Protein AF-A0AAE3CK31-F1 (afdb_monomer_lite)

Organism: NCBI:txid2724909

Structure (mmCIF, N/CA/C/O backbone):
data_AF-A0AAE3CK31-F1
#
_entry.id   AF-A0AAE3CK31-F1
#
loop_
_atom_site.group_PDB
_atom_site.id
_atom_site.type_symbol
_atom_site.label_atom_id
_atom_site.label_alt_id
_atom_site.label_comp_id
_atom_site.label_asym_id
_atom_site.label_entity_id
_atom_site.label_seq_id
_atom_site.pdbx_PDB_ins_code
_atom_site.Cartn_x
_atom_site.Cartn_y
_atom_site.Cartn_z
_atom_site.occupancy
_atom_site.B_iso_or_equiv
_atom_site.auth_seq_id
_atom_site.auth_comp_id
_atom_site.auth_asym_id
_atom_site.auth_atom_id
_atom_si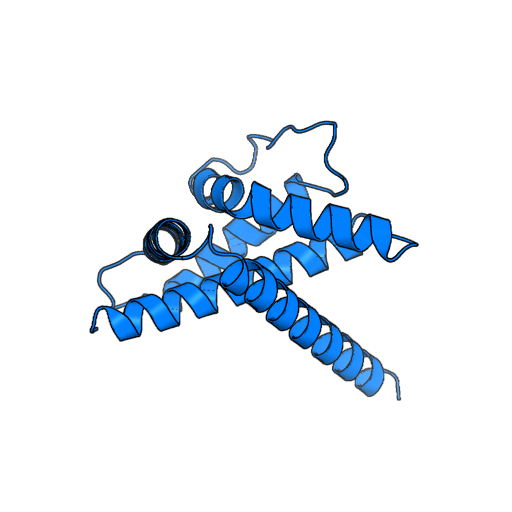te.pdbx_PDB_model_num
ATOM 1 N N . MET A 1 1 ? 13.270 -3.770 -20.755 1.00 76.94 1 MET A N 1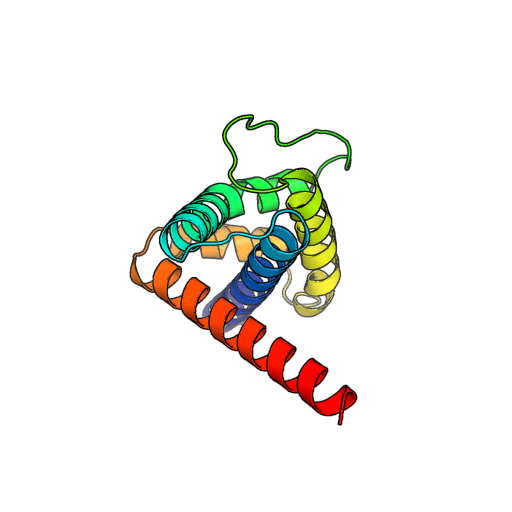
ATOM 2 C CA . MET A 1 1 ? 11.850 -3.736 -20.353 1.00 76.94 1 MET A CA 1
ATOM 3 C C . MET A 1 1 ? 11.207 -2.546 -21.046 1.00 76.94 1 MET A C 1
ATOM 5 O O . MET A 1 1 ? 11.872 -1.517 -21.119 1.00 76.94 1 MET A O 1
ATOM 9 N N . LEU A 1 2 ? 10.018 -2.685 -21.642 1.00 88.25 2 LEU A N 1
ATOM 10 C CA . LEU A 1 2 ? 9.316 -1.535 -22.230 1.00 88.25 2 LEU A CA 1
ATOM 11 C C . LEU A 1 2 ? 8.712 -0.668 -21.112 1.00 88.25 2 LEU A C 1
ATOM 13 O O . LEU A 1 2 ? 8.517 -1.157 -20.001 1.00 88.25 2 LEU A O 1
ATOM 17 N N . LYS A 1 3 ? 8.396 0.608 -21.392 1.00 87.12 3 LYS A N 1
ATOM 18 C CA . LYS A 1 3 ? 7.751 1.492 -20.398 1.00 87.12 3 LYS A CA 1
ATOM 19 C C . LYS A 1 3 ? 6.455 0.872 -19.861 1.00 87.12 3 LYS A C 1
ATOM 21 O O . LYS A 1 3 ? 6.235 0.862 -18.661 1.00 87.12 3 LYS A O 1
ATOM 26 N N . GLU A 1 4 ? 5.633 0.318 -20.747 1.00 91.31 4 GLU A N 1
ATOM 27 C CA . GLU A 1 4 ? 4.360 -0.310 -20.381 1.00 91.31 4 GLU A CA 1
ATOM 28 C C . GLU A 1 4 ? 4.544 -1.509 -19.439 1.00 91.31 4 GLU A C 1
ATOM 30 O O . GLU A 1 4 ? 3.842 -1.614 -18.436 1.00 91.31 4 GLU A O 1
ATO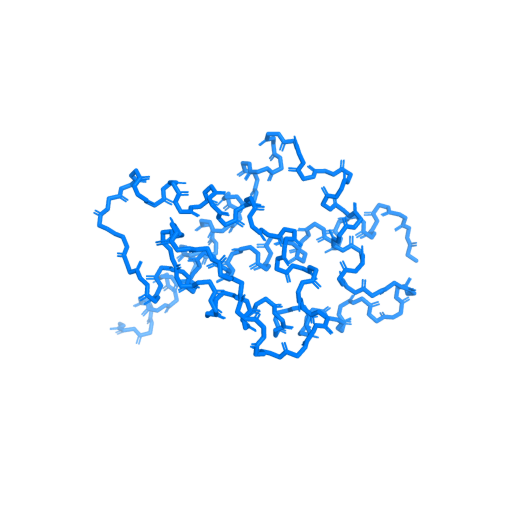M 35 N N . ASP A 1 5 ? 5.536 -2.368 -19.700 1.00 91.38 5 ASP A N 1
ATOM 36 C CA . ASP A 1 5 ? 5.878 -3.475 -18.799 1.00 91.38 5 ASP A CA 1
ATOM 37 C C . ASP A 1 5 ? 6.258 -2.948 -17.409 1.00 91.38 5 ASP A C 1
ATOM 39 O O . ASP A 1 5 ? 5.885 -3.532 -16.387 1.00 91.38 5 ASP A O 1
ATOM 43 N N . MET A 1 6 ? 6.988 -1.826 -17.381 1.00 93.06 6 MET A N 1
ATOM 44 C CA . MET A 1 6 ? 7.434 -1.214 -16.141 1.00 93.06 6 MET A CA 1
ATOM 45 C C . MET A 1 6 ? 6.258 -0.618 -15.356 1.00 93.06 6 MET A C 1
ATOM 47 O O . MET A 1 6 ? 6.119 -0.858 -14.158 1.00 93.06 6 MET A O 1
ATOM 51 N N . ASP A 1 7 ? 5.346 0.075 -16.037 1.00 93.31 7 ASP A N 1
ATOM 52 C CA . ASP A 1 7 ? 4.136 0.626 -15.425 1.00 93.31 7 ASP A CA 1
ATOM 53 C C . ASP A 1 7 ? 3.235 -0.484 -14.861 1.00 93.31 7 ASP A C 1
ATOM 55 O O . ASP A 1 7 ? 2.703 -0.361 -13.755 1.00 93.31 7 ASP A O 1
ATOM 59 N N . ILE A 1 8 ? 3.099 -1.607 -15.575 1.00 92.88 8 ILE A N 1
ATOM 60 C CA . ILE A 1 8 ? 2.330 -2.769 -15.106 1.00 92.88 8 ILE A CA 1
ATOM 61 C C . ILE A 1 8 ? 2.966 -3.370 -13.850 1.00 92.88 8 ILE A C 1
ATOM 63 O O . ILE A 1 8 ? 2.264 -3.661 -12.875 1.00 92.88 8 ILE A O 1
ATOM 67 N N . LEU A 1 9 ? 4.282 -3.582 -13.858 1.00 94.06 9 LEU A N 1
ATOM 68 C CA . LEU A 1 9 ? 4.993 -4.158 -12.720 1.00 94.06 9 LEU A CA 1
ATOM 69 C C . LEU A 1 9 ? 4.966 -3.212 -11.506 1.00 94.06 9 LEU A C 1
ATOM 71 O O . LEU A 1 9 ? 4.658 -3.664 -10.402 1.00 94.06 9 LEU A O 1
ATOM 75 N N . ALA A 1 10 ? 5.186 -1.910 -11.703 1.00 94.25 10 ALA A N 1
ATOM 76 C CA . ALA A 1 10 ? 5.093 -0.899 -10.651 1.00 94.25 10 ALA A CA 1
ATOM 77 C C . ALA A 1 10 ? 3.676 -0.801 -10.064 1.00 94.25 10 ALA A C 1
ATOM 79 O O . ALA A 1 10 ? 3.522 -0.807 -8.843 1.00 94.25 10 ALA A O 1
ATOM 80 N N . GLY A 1 11 ? 2.635 -0.801 -10.902 1.00 93.50 11 GLY A N 1
ATOM 81 C CA . GLY A 1 11 ? 1.246 -0.792 -10.442 1.00 93.50 11 GLY A CA 1
ATOM 82 C C . GLY A 1 11 ? 0.879 -2.035 -9.628 1.00 93.50 11 GLY A C 1
ATOM 83 O O . GLY A 1 11 ? 0.245 -1.934 -8.578 1.00 93.50 11 GLY A O 1
ATOM 84 N N . ARG A 1 12 ? 1.331 -3.224 -10.047 1.00 93.50 12 ARG A N 1
ATOM 85 C CA . ARG A 1 12 ? 1.125 -4.472 -9.285 1.00 93.50 12 ARG A CA 1
ATOM 86 C C . ARG A 1 12 ? 1.867 -4.469 -7.952 1.00 93.50 12 ARG A C 1
ATOM 88 O O . ARG A 1 12 ? 1.300 -4.879 -6.940 1.00 93.50 12 ARG A O 1
ATOM 95 N N . ALA A 1 13 ? 3.112 -3.999 -7.947 1.00 93.81 13 ALA A N 1
ATOM 96 C CA . ALA A 1 13 ? 3.895 -3.825 -6.730 1.00 93.81 13 ALA A CA 1
ATOM 97 C C . ALA A 1 13 ? 3.194 -2.858 -5.761 1.00 93.81 13 ALA A C 1
ATOM 99 O O . ALA A 1 13 ? 3.067 -3.165 -4.575 1.00 93.81 13 ALA A O 1
ATOM 100 N N . MET A 1 14 ? 2.631 -1.765 -6.284 1.00 94.31 14 MET A N 1
ATOM 101 C CA . MET A 1 14 ? 1.860 -0.799 -5.506 1.00 94.31 14 MET A CA 1
ATOM 102 C C . MET A 1 14 ? 0.617 -1.418 -4.866 1.00 94.31 14 MET A C 1
ATOM 104 O O . MET A 1 14 ? 0.407 -1.286 -3.663 1.00 94.31 14 MET A O 1
ATOM 108 N N . ALA A 1 15 ? -0.191 -2.138 -5.647 1.00 93.50 15 ALA A N 1
ATOM 109 C CA . ALA A 1 15 ? -1.383 -2.809 -5.136 1.00 93.50 15 ALA A CA 1
ATOM 110 C C . ALA A 1 15 ? -1.048 -3.827 -4.044 1.00 93.50 15 ALA A C 1
ATOM 112 O O . ALA A 1 15 ? -1.749 -3.917 -3.032 1.00 93.50 15 ALA A O 1
ATOM 113 N N . ARG A 1 16 ? 0.051 -4.571 -4.221 1.00 92.62 16 ARG A N 1
ATOM 114 C CA . ARG A 1 16 ? 0.531 -5.524 -3.221 1.00 92.62 16 ARG A CA 1
ATOM 115 C C . ARG A 1 16 ? 0.905 -4.820 -1.922 1.00 92.62 16 ARG A C 1
ATOM 117 O O . ARG A 1 16 ? 0.466 -5.252 -0.860 1.00 92.62 16 ARG A O 1
ATOM 124 N N . LEU A 1 17 ? 1.687 -3.750 -2.020 1.00 93.25 17 LEU A N 1
ATOM 125 C CA . LEU A 1 17 ? 2.131 -2.967 -0.875 1.00 93.25 17 LEU A CA 1
ATOM 126 C C . LEU A 1 17 ? 0.942 -2.358 -0.125 1.00 93.25 17 LEU A C 1
ATOM 128 O O . LEU A 1 17 ? 0.818 -2.541 1.082 1.00 93.25 17 LEU A O 1
ATOM 132 N N . PHE A 1 18 ? 0.019 -1.727 -0.853 1.00 94.81 18 PHE A N 1
ATOM 133 C CA . PHE A 1 18 ? -1.188 -1.134 -0.286 1.00 94.81 18 PHE A CA 1
ATOM 134 C C . PHE A 1 18 ? -2.062 -2.164 0.444 1.00 94.81 18 PHE A C 1
ATOM 136 O O . PHE A 1 18 ? -2.539 -1.907 1.546 1.00 94.81 18 PHE A O 1
ATOM 143 N N . SER A 1 19 ? -2.215 -3.367 -0.116 1.00 93.88 19 SER A N 1
ATOM 144 C CA . SER A 1 19 ? -2.971 -4.451 0.529 1.00 93.88 19 SER A CA 1
ATOM 145 C C . SER A 1 19 ? -2.379 -4.838 1.890 1.00 93.88 19 SER A C 1
ATOM 147 O O . SER A 1 19 ? -3.118 -5.026 2.854 1.00 93.88 19 SER A O 1
ATOM 149 N N . VAL A 1 20 ? -1.046 -4.905 1.984 1.00 92.06 20 VAL A N 1
ATOM 150 C CA . VAL A 1 20 ? -0.335 -5.194 3.241 1.00 92.06 20 VAL A CA 1
ATOM 151 C C . VAL A 1 20 ? -0.516 -4.059 4.247 1.00 92.06 20 VAL A C 1
ATOM 153 O O . VAL A 1 20 ? -0.744 -4.326 5.424 1.00 92.06 20 VAL A O 1
ATOM 156 N N . MET A 1 21 ? -0.473 -2.802 3.796 1.00 93.75 21 MET A N 1
ATOM 157 C CA . MET A 1 21 ? -0.735 -1.648 4.661 1.00 93.75 21 MET A CA 1
ATOM 158 C C . MET A 1 21 ? -2.131 -1.731 5.290 1.00 93.75 21 MET A C 1
ATOM 160 O O . MET A 1 21 ? -2.265 -1.566 6.500 1.00 93.75 21 MET A O 1
ATOM 164 N N . VAL A 1 22 ? -3.160 -2.036 4.488 1.00 93.56 22 VAL A N 1
ATOM 165 C CA . VAL A 1 22 ? -4.538 -2.194 4.980 1.00 93.56 22 VAL A CA 1
ATOM 166 C C . VAL A 1 22 ? -4.628 -3.335 5.989 1.00 93.56 22 VAL A C 1
ATOM 168 O O . VAL A 1 22 ? -5.202 -3.136 7.058 1.00 93.56 22 VAL A O 1
ATOM 171 N N . GLN A 1 23 ? -4.052 -4.501 5.685 1.00 92.31 23 GLN A N 1
ATOM 172 C CA . GLN A 1 23 ? -4.072 -5.653 6.588 1.00 92.31 23 GLN A CA 1
ATOM 173 C C . GLN A 1 23 ? -3.439 -5.322 7.943 1.00 92.31 23 GLN A C 1
ATOM 175 O O . GLN A 1 23 ? -4.084 -5.472 8.977 1.00 92.31 23 GLN A O 1
ATOM 180 N N . VAL A 1 24 ? -2.211 -4.803 7.940 1.00 92.50 24 VAL A N 1
ATOM 181 C CA . VAL A 1 24 ? -1.484 -4.477 9.174 1.00 92.50 24 VAL A CA 1
ATOM 182 C C . VAL A 1 24 ? -2.220 -3.417 9.977 1.00 92.50 24 VAL A C 1
ATOM 184 O O . VAL A 1 24 ? -2.339 -3.540 11.191 1.00 92.50 24 VAL A O 1
ATOM 187 N N . ALA A 1 25 ? -2.782 -2.407 9.314 1.00 92.69 25 ALA A N 1
ATOM 188 C CA . ALA A 1 25 ? -3.577 -1.393 9.987 1.00 92.69 25 ALA A CA 1
ATOM 189 C C . ALA A 1 25 ? -4.845 -1.975 10.646 1.00 92.69 25 ALA A C 1
ATOM 191 O O . ALA A 1 25 ? -5.271 -1.479 11.688 1.00 92.69 25 ALA A O 1
ATOM 192 N N . GLN A 1 26 ? -5.459 -3.014 10.064 1.00 90.62 26 GLN A N 1
ATOM 193 C CA . GLN A 1 26 ? -6.581 -3.728 10.687 1.00 90.62 26 GLN A CA 1
ATOM 194 C C . GLN A 1 26 ? -6.154 -4.610 11.857 1.00 90.62 26 GLN A C 1
ATOM 196 O O . GLN A 1 26 ? -6.862 -4.662 12.858 1.00 90.62 26 GLN A O 1
ATOM 201 N N . GLU A 1 27 ? -5.015 -5.287 11.748 1.00 90.62 27 GLU A N 1
ATOM 202 C CA . GLU A 1 27 ? -4.513 -6.180 12.794 1.00 90.62 27 GLU A CA 1
ATOM 203 C C . GLU A 1 27 ? -4.043 -5.416 14.036 1.00 90.62 27 GLU A C 1
ATOM 205 O O . GLU A 1 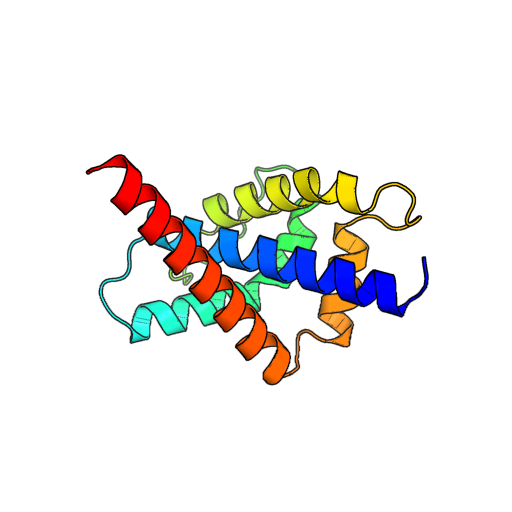27 ? -4.266 -5.872 15.158 1.00 90.62 27 GLU A O 1
ATOM 210 N N . THR A 1 28 ? -3.426 -4.245 13.858 1.00 89.62 28 THR A N 1
ATOM 211 C CA . THR A 1 28 ? -2.908 -3.442 14.975 1.00 89.62 28 THR A CA 1
ATOM 212 C C . THR A 1 28 ? -3.993 -2.637 15.676 1.00 89.62 28 THR A C 1
ATOM 214 O O . THR A 1 28 ? -3.988 -2.532 16.901 1.00 89.62 28 THR A O 1
ATOM 217 N N . VAL A 1 29 ? -4.946 -2.084 14.921 1.00 89.94 29 VAL A N 1
ATOM 218 C CA . VAL A 1 29 ? -6.034 -1.266 15.468 1.00 89.94 29 VAL A CA 1
ATOM 219 C C . VAL A 1 29 ? -7.357 -1.681 14.822 1.00 89.94 29 VAL A C 1
ATOM 221 O O . VAL A 1 29 ? -7.806 -1.008 13.908 1.00 89.94 29 VAL A O 1
ATOM 224 N N . PRO A 1 30 ? -8.040 -2.755 15.234 1.00 88.19 30 PRO A N 1
ATOM 225 C CA . PRO A 1 30 ? -9.268 -3.192 14.562 1.00 88.19 30 PRO A CA 1
ATOM 226 C C . PRO A 1 30 ? -10.363 -2.112 14.533 1.00 88.19 30 PRO A C 1
ATOM 228 O O . PRO A 1 30 ? -10.589 -1.426 15.531 1.00 88.19 30 PRO A O 1
ATOM 231 N N . VAL A 1 31 ? -11.074 -1.966 13.409 1.00 87.56 31 VAL A N 1
ATOM 232 C CA . VAL A 1 31 ? -12.266 -1.093 13.326 1.00 87.56 31 VAL A CA 1
ATOM 233 C C . VAL A 1 31 ? -13.550 -1.898 13.455 1.00 87.56 31 VAL A C 1
ATOM 235 O O . VAL A 1 31 ? -13.675 -2.991 12.909 1.00 87.56 31 VAL A O 1
ATOM 238 N N . GLY A 1 32 ? -14.533 -1.331 14.155 1.00 84.19 32 GLY A N 1
ATOM 239 C CA . GLY A 1 32 ? -15.842 -1.960 14.357 1.00 84.19 32 GLY A CA 1
ATOM 240 C C . GLY A 1 32 ? -16.917 -1.555 13.345 1.00 84.19 32 GLY A C 1
ATOM 241 O O . GLY A 1 32 ? -17.999 -2.135 13.358 1.00 84.19 32 GLY A O 1
ATOM 242 N N . THR A 1 33 ? -16.662 -0.555 12.491 1.00 88.06 33 THR A N 1
ATOM 243 C CA . THR A 1 33 ? -17.659 -0.031 11.543 1.00 88.06 33 THR A CA 1
ATOM 244 C C . THR A 1 33 ? -17.090 0.117 10.136 1.00 88.06 33 THR A C 1
ATOM 246 O O . THR A 1 33 ? -15.892 0.333 9.944 1.00 88.06 33 THR A O 1
ATOM 249 N N . THR A 1 34 ? -17.973 0.036 9.139 1.00 86.19 34 THR A N 1
ATOM 250 C CA . THR A 1 34 ? -17.618 0.236 7.729 1.00 86.19 34 THR A CA 1
ATOM 251 C C . THR A 1 34 ? -17.151 1.662 7.439 1.00 86.19 34 THR A C 1
ATOM 253 O O . THR A 1 34 ? -16.274 1.845 6.597 1.00 86.19 34 THR A O 1
ATOM 256 N N . ASP A 1 35 ? -17.694 2.667 8.127 1.00 87.75 35 ASP A N 1
ATOM 257 C CA . ASP A 1 35 ? -17.319 4.063 7.887 1.00 87.75 35 ASP A CA 1
ATOM 258 C C . ASP A 1 35 ? -15.912 4.359 8.417 1.00 87.75 35 ASP A C 1
ATOM 260 O O . ASP A 1 35 ? -15.086 4.868 7.665 1.00 87.75 35 ASP A O 1
ATOM 264 N N . THR A 1 36 ? -15.576 3.898 9.627 1.00 87.75 36 THR A N 1
ATOM 265 C CA . THR A 1 36 ? -14.204 4.003 10.160 1.00 87.75 36 THR A CA 1
ATOM 266 C C . THR A 1 36 ? -13.205 3.206 9.314 1.00 87.75 36 THR A C 1
ATOM 268 O O . THR A 1 36 ? -12.070 3.634 9.114 1.00 87.75 36 THR A O 1
ATOM 271 N N . PHE A 1 37 ? -13.615 2.052 8.771 1.00 88.44 37 PHE A N 1
ATOM 272 C CA . PHE A 1 37 ? -12.787 1.311 7.816 1.00 88.44 37 PHE A CA 1
ATOM 273 C C . PHE A 1 37 ? -12.504 2.135 6.554 1.00 88.44 37 PHE A C 1
ATOM 275 O O . PHE A 1 37 ? -11.361 2.195 6.105 1.00 88.44 37 PHE A O 1
ATOM 282 N N . ARG A 1 38 ? -13.528 2.788 5.992 1.00 87.31 38 ARG A N 1
ATOM 283 C CA . ARG A 1 38 ? -13.395 3.620 4.789 1.00 87.31 38 ARG A CA 1
ATOM 284 C C . ARG A 1 38 ? -12.485 4.822 5.034 1.00 87.31 38 ARG A C 1
ATOM 286 O O . ARG A 1 38 ? -11.625 5.083 4.198 1.00 87.31 38 ARG A O 1
ATOM 293 N N . GLU A 1 39 ? -12.654 5.510 6.161 1.00 88.94 39 GLU A N 1
ATOM 294 C CA . GLU A 1 39 ? -11.786 6.620 6.579 1.00 88.94 39 GLU A CA 1
ATOM 295 C C . GLU A 1 39 ? -10.328 6.168 6.666 1.00 88.94 39 GLU A C 1
ATOM 297 O O . GLU A 1 39 ? -9.458 6.765 6.042 1.00 88.94 39 GLU A O 1
ATOM 302 N N . ARG A 1 40 ? -10.064 5.031 7.316 1.00 90.62 40 ARG A N 1
ATOM 303 C CA . ARG A 1 40 ? -8.705 4.495 7.398 1.00 90.62 40 ARG A CA 1
ATOM 304 C C . ARG A 1 40 ? -8.110 4.137 6.045 1.00 90.62 40 ARG A C 1
ATOM 306 O O . ARG A 1 40 ? -6.940 4.402 5.795 1.00 90.62 40 ARG A O 1
ATOM 313 N N . VAL A 1 41 ? -8.882 3.484 5.181 1.00 90.00 41 VAL A N 1
ATOM 314 C CA . VAL A 1 41 ? -8.422 3.144 3.829 1.00 90.00 41 VAL A CA 1
ATOM 315 C C . VAL A 1 41 ? -8.064 4.417 3.065 1.00 90.00 41 VAL A C 1
ATOM 317 O O . VAL A 1 41 ? -7.036 4.445 2.395 1.00 90.00 41 VAL A O 1
ATOM 320 N N . HIS A 1 42 ? -8.860 5.476 3.207 1.00 88.50 42 HIS A N 1
ATOM 321 C CA . HIS A 1 42 ? -8.552 6.780 2.635 1.00 88.50 42 HIS A CA 1
ATOM 322 C C . HIS A 1 42 ? -7.251 7.368 3.209 1.00 88.50 42 HIS A C 1
ATOM 324 O O . HIS A 1 42 ? -6.380 7.759 2.433 1.00 88.50 42 HIS A O 1
ATOM 330 N N . ASP A 1 43 ? -7.066 7.358 4.533 1.00 89.44 43 ASP A N 1
ATOM 331 C CA . ASP A 1 43 ? -5.824 7.824 5.168 1.00 89.44 43 ASP A CA 1
ATOM 332 C C . ASP A 1 43 ? -4.598 7.070 4.630 1.00 89.44 43 ASP A C 1
ATOM 334 O O . ASP A 1 43 ? -3.593 7.676 4.265 1.00 89.44 43 ASP A O 1
ATOM 338 N N . LEU A 1 44 ? -4.692 5.742 4.509 1.00 91.69 44 LEU A N 1
ATOM 339 C CA . LEU A 1 44 ? -3.614 4.902 3.986 1.00 91.69 44 LEU A CA 1
ATOM 340 C C . LEU A 1 44 ? -3.264 5.227 2.530 1.00 91.69 44 LEU A C 1
ATOM 342 O O . LEU A 1 44 ? -2.089 5.186 2.174 1.00 91.69 44 LEU A O 1
ATOM 346 N N . VAL A 1 45 ? -4.253 5.543 1.687 1.00 89.44 45 VAL A N 1
ATOM 347 C CA . VAL A 1 45 ? -4.029 5.973 0.293 1.00 89.44 45 VAL A CA 1
ATOM 348 C C . VAL A 1 45 ? -3.289 7.311 0.262 1.00 89.44 45 VAL A C 1
ATOM 350 O O . VAL A 1 45 ? -2.333 7.461 -0.496 1.00 89.44 45 VAL A O 1
ATOM 353 N N . VAL A 1 46 ? -3.700 8.265 1.102 1.00 87.38 46 VAL A N 1
ATOM 354 C CA . VAL A 1 46 ? -3.064 9.589 1.212 1.00 87.38 46 VAL A CA 1
ATOM 355 C C . VAL A 1 46 ? -1.627 9.475 1.726 1.00 87.38 46 VAL A C 1
ATOM 357 O O . VAL A 1 46 ? -0.731 10.160 1.233 1.00 87.38 46 VAL A O 1
ATOM 360 N N . ASP A 1 47 ? -1.390 8.585 2.686 1.00 88.69 47 ASP A N 1
ATOM 361 C CA . ASP A 1 47 ? -0.089 8.406 3.327 1.00 88.69 47 ASP A CA 1
ATOM 362 C C . ASP A 1 47 ? 0.869 7.496 2.543 1.00 88.69 47 ASP A C 1
ATOM 364 O O . ASP A 1 47 ? 2.076 7.505 2.789 1.00 88.69 47 ASP A O 1
ATOM 368 N N . LEU A 1 48 ? 0.371 6.725 1.576 1.00 88.56 48 LEU A N 1
ATOM 369 C CA . LEU A 1 48 ? 1.166 5.813 0.755 1.00 88.56 48 LEU A CA 1
ATOM 370 C C . LEU A 1 48 ? 2.432 6.451 0.134 1.00 88.56 48 LEU A C 1
ATOM 372 O O . LEU A 1 48 ? 3.512 5.878 0.312 1.00 88.56 48 LEU A O 1
ATOM 376 N N . PRO A 1 49 ? 2.384 7.623 -0.537 1.00 85.81 49 PRO A N 1
ATOM 377 C CA . PRO A 1 49 ? 3.600 8.267 -1.042 1.00 85.81 49 PRO A CA 1
ATOM 378 C C . PRO A 1 49 ? 4.585 8.642 0.075 1.00 85.81 49 PRO A C 1
ATOM 380 O O . PRO A 1 49 ? 5.793 8.501 -0.108 1.00 85.81 49 PRO A O 1
ATOM 383 N N . ILE A 1 50 ? 4.087 9.044 1.250 1.00 86.25 50 ILE A N 1
ATOM 384 C CA . ILE A 1 50 ? 4.920 9.398 2.408 1.00 86.25 50 ILE A CA 1
ATOM 385 C C . ILE A 1 50 ? 5.697 8.168 2.891 1.00 86.25 50 ILE A C 1
ATOM 387 O O . ILE A 1 50 ? 6.895 8.260 3.161 1.00 86.25 50 ILE A O 1
ATOM 391 N N . PHE A 1 51 ? 5.047 7.003 2.962 1.00 87.81 51 PHE A N 1
ATOM 392 C CA . PHE A 1 51 ? 5.712 5.762 3.367 1.00 87.81 51 PHE A CA 1
ATOM 393 C C . PHE A 1 51 ? 6.734 5.264 2.338 1.00 87.81 51 PHE A C 1
ATOM 395 O O . PHE A 1 51 ? 7.785 4.739 2.708 1.00 87.81 51 PHE A O 1
ATOM 402 N N . LEU A 1 52 ? 6.466 5.449 1.043 1.00 85.38 52 LEU A N 1
ATOM 403 C CA . LEU A 1 52 ? 7.445 5.141 -0.004 1.00 85.38 52 LEU A CA 1
ATOM 404 C C . LEU A 1 52 ? 8.693 6.022 0.105 1.00 85.38 52 LEU A C 1
ATOM 406 O O . LEU A 1 52 ? 9.808 5.549 -0.130 1.00 85.38 52 LEU A O 1
ATOM 410 N N . ASP A 1 53 ? 8.519 7.287 0.482 1.00 82.94 53 ASP A N 1
ATOM 411 C CA . ASP A 1 53 ? 9.621 8.222 0.683 1.00 82.94 53 ASP A CA 1
ATOM 412 C C . ASP A 1 53 ? 10.425 7.890 1.949 1.00 82.94 53 ASP A C 1
ATOM 414 O O . ASP A 1 53 ? 11.660 7.891 1.909 1.00 82.94 53 ASP A O 1
ATOM 418 N N . SER A 1 54 ? 9.747 7.531 3.043 1.00 75.88 54 SER A N 1
ATOM 419 C CA . SER A 1 54 ? 10.385 7.195 4.323 1.00 75.88 54 SER A CA 1
ATOM 420 C C . SER A 1 54 ? 11.089 5.835 4.328 1.00 75.88 54 SER A C 1
ATOM 422 O O . SER A 1 54 ? 12.021 5.637 5.108 1.00 75.88 54 SER A O 1
ATOM 424 N N . ALA A 1 55 ? 10.745 4.926 3.409 1.00 69.56 55 ALA A N 1
ATOM 425 C CA . ALA A 1 55 ? 11.410 3.629 3.258 1.00 69.56 55 ALA A CA 1
ATOM 426 C C . ALA A 1 55 ? 12.932 3.723 2.983 1.00 69.56 55 ALA A C 1
ATOM 428 O O . ALA A 1 55 ? 13.632 2.717 3.103 1.00 69.56 55 ALA A O 1
ATOM 429 N N . GLN A 1 56 ? 13.465 4.909 2.646 1.00 61.28 56 GLN A N 1
ATOM 430 C CA . GLN A 1 56 ? 14.906 5.162 2.493 1.00 61.28 56 GLN A CA 1
ATOM 431 C C . GLN A 1 56 ? 15.659 5.468 3.804 1.00 61.28 56 GLN A C 1
ATOM 433 O O . GLN A 1 56 ? 16.889 5.445 3.798 1.00 61.28 56 GLN A O 1
ATOM 438 N N . GLY A 1 57 ? 14.955 5.780 4.898 1.00 55.47 57 GLY A N 1
ATOM 439 C CA . GLY A 1 57 ? 15.540 6.299 6.138 1.00 55.47 57 GLY A CA 1
ATOM 440 C C . GLY A 1 57 ? 15.820 5.262 7.232 1.00 55.47 57 GLY A C 1
ATOM 441 O O . GLY A 1 57 ? 15.474 4.074 7.134 1.00 55.47 57 GLY A O 1
ATOM 442 N N . ASP A 1 58 ? 16.452 5.748 8.304 1.00 48.03 58 ASP A N 1
ATOM 443 C CA . ASP A 1 58 ? 16.612 5.034 9.574 1.00 48.03 58 ASP A CA 1
ATOM 444 C C . ASP A 1 58 ? 15.215 4.645 10.114 1.00 48.03 58 ASP A C 1
ATOM 446 O O . ASP A 1 58 ? 14.298 5.467 10.031 1.00 48.03 58 ASP A O 1
ATOM 450 N N . PRO A 1 59 ? 14.997 3.418 10.632 1.00 46.50 59 PRO A N 1
ATOM 451 C CA . PRO A 1 59 ? 13.674 2.930 11.034 1.00 46.50 59 PRO A CA 1
ATOM 452 C C . PRO A 1 59 ? 13.037 3.701 12.205 1.00 46.50 59 PRO A C 1
ATOM 454 O O . PRO A 1 59 ? 11.908 3.399 12.572 1.00 46.50 59 PRO A O 1
ATOM 457 N N . GLU A 1 60 ? 13.741 4.675 12.786 1.00 48.69 60 GLU A N 1
ATOM 458 C CA . GLU A 1 60 ? 13.367 5.359 14.027 1.00 48.69 60 GLU A CA 1
ATOM 459 C C . GLU A 1 60 ? 12.896 6.808 13.845 1.00 48.69 60 GLU A C 1
ATOM 461 O O . GLU A 1 60 ? 12.712 7.505 14.838 1.00 48.69 60 GLU A O 1
ATOM 466 N N . SER A 1 61 ? 12.697 7.304 12.618 1.00 47.69 61 SER A N 1
ATOM 467 C CA . SER A 1 61 ? 12.000 8.588 12.437 1.00 47.69 61 SER A CA 1
ATOM 468 C C . SER A 1 61 ? 10.492 8.344 12.379 1.00 47.69 61 SER A C 1
ATOM 470 O O . SER A 1 61 ? 9.994 7.970 11.314 1.00 47.69 61 SER A O 1
ATOM 472 N N . PRO A 1 62 ? 9.755 8.525 13.494 1.00 51.66 62 PRO A N 1
ATOM 473 C CA . PRO A 1 62 ? 8.328 8.254 13.527 1.00 51.66 62 PRO A CA 1
ATOM 474 C C . PRO A 1 62 ? 7.622 9.157 12.522 1.00 51.66 62 PRO A C 1
ATOM 476 O O . PRO A 1 62 ? 7.822 10.378 12.511 1.00 51.66 62 PRO A O 1
ATOM 479 N N . VAL A 1 63 ? 6.758 8.568 11.698 1.00 56.84 63 VAL A N 1
ATOM 480 C CA . VAL A 1 63 ? 5.845 9.335 10.848 1.00 56.84 63 VAL A CA 1
ATOM 481 C C . VAL A 1 63 ? 4.741 9.863 11.766 1.00 56.84 63 VAL A C 1
ATOM 483 O O . VAL A 1 63 ? 3.648 9.309 11.833 1.00 56.84 63 VAL A O 1
ATOM 486 N N . ARG A 1 64 ? 5.054 10.893 12.563 1.00 53.19 64 ARG A N 1
ATOM 487 C CA . ARG A 1 64 ? 4.139 11.436 13.572 1.00 53.19 64 ARG A CA 1
ATOM 488 C C . ARG A 1 64 ? 2.969 12.140 12.899 1.00 53.19 64 ARG A C 1
ATOM 490 O O . ARG A 1 64 ? 3.108 13.250 12.394 1.00 53.19 64 ARG A O 1
ATOM 497 N N . ASN A 1 65 ? 1.808 11.504 12.962 1.00 54.94 65 ASN A N 1
ATOM 498 C CA . ASN A 1 65 ? 0.517 12.148 12.788 1.00 54.94 65 ASN A CA 1
ATOM 499 C C . ASN A 1 65 ? -0.400 11.654 13.913 1.00 54.94 65 ASN A C 1
ATOM 501 O O . ASN A 1 65 ? -0.872 10.519 13.884 1.00 54.94 65 ASN A O 1
ATOM 505 N N . GLU A 1 66 ? -0.615 12.504 14.916 1.00 55.78 66 GLU A N 1
ATOM 506 C CA . GLU A 1 66 ? -1.410 12.197 16.113 1.00 55.78 66 GLU A CA 1
ATOM 507 C C . GLU A 1 66 ? -2.911 12.015 15.811 1.00 55.78 66 GLU A C 1
ATOM 509 O O . GLU A 1 66 ? -3.657 11.588 16.688 1.00 55.78 66 GLU A O 1
ATOM 514 N N . GLN A 1 67 ? -3.362 12.313 14.584 1.00 62.12 67 GLN A N 1
ATOM 515 C CA . GLN A 1 67 ? -4.745 12.113 14.136 1.00 62.12 67 GLN A CA 1
ATOM 516 C C . GLN A 1 67 ? -4.960 10.846 13.294 1.00 62.12 67 GLN A C 1
ATOM 518 O O . GLN A 1 67 ? -6.071 10.622 12.820 1.00 62.12 67 GLN A O 1
ATOM 523 N N . ALA A 1 68 ? -3.935 10.019 13.072 1.00 67.50 68 ALA A N 1
ATOM 524 C CA . ALA A 1 68 ? -4.095 8.839 12.229 1.00 67.50 68 ALA A CA 1
ATOM 525 C C . ALA A 1 68 ? -5.019 7.797 12.870 1.00 67.50 68 ALA A C 1
ATOM 527 O O . ALA A 1 68 ? -4.900 7.461 14.047 1.00 67.50 68 ALA A O 1
ATOM 528 N N . THR A 1 69 ? -5.914 7.229 12.063 1.00 80.88 69 THR A N 1
ATOM 529 C CA . THR A 1 69 ? -6.853 6.192 12.508 1.00 80.88 69 THR A CA 1
ATOM 530 C C . THR A 1 69 ? -6.202 4.815 12.697 1.00 80.88 69 THR A C 1
ATOM 532 O O . THR A 1 69 ? -6.912 3.851 12.972 1.00 80.88 69 THR A O 1
ATOM 535 N N . TYR A 1 70 ? -4.881 4.680 12.533 1.00 86.12 70 TYR A N 1
ATOM 536 C CA . TYR A 1 70 ? -4.129 3.420 12.549 1.00 86.12 70 TYR A CA 1
ATOM 537 C C . TYR A 1 70 ? -2.695 3.604 13.077 1.00 86.12 70 TYR A C 1
ATOM 539 O O . TYR A 1 70 ? -2.195 4.725 13.167 1.00 86.12 70 TYR A O 1
ATOM 547 N N . ASP A 1 71 ? -2.017 2.493 13.386 1.00 87.12 71 ASP A N 1
ATOM 548 C CA . ASP A 1 71 ? -0.603 2.490 13.784 1.00 87.12 71 ASP A CA 1
ATOM 549 C C . ASP A 1 71 ? 0.316 2.735 12.570 1.00 87.12 71 ASP A C 1
ATOM 551 O O . ASP A 1 71 ? 0.586 1.835 11.767 1.00 87.12 71 ASP A O 1
ATOM 555 N N . ARG A 1 72 ? 0.785 3.980 12.419 1.00 84.94 72 ARG A N 1
ATOM 556 C CA . ARG A 1 72 ? 1.658 4.391 11.308 1.00 84.94 72 ARG A CA 1
ATOM 557 C C . ARG A 1 72 ? 3.046 3.770 11.365 1.00 84.94 72 ARG A C 1
ATOM 559 O O . ARG A 1 72 ? 3.627 3.562 10.303 1.00 84.94 72 ARG A O 1
ATOM 566 N N . ASP A 1 73 ? 3.575 3.477 12.549 1.00 84.38 73 ASP A N 1
ATOM 567 C CA . ASP A 1 73 ? 4.924 2.925 12.691 1.00 84.38 73 ASP A CA 1
ATOM 568 C C . ASP A 1 73 ? 4.936 1.459 12.248 1.00 84.38 73 ASP A C 1
ATOM 570 O O . ASP A 1 73 ? 5.806 1.044 11.474 1.00 84.38 73 ASP A O 1
ATOM 574 N N . ALA A 1 74 ? 3.907 0.695 12.634 1.00 87.25 74 ALA A N 1
ATOM 575 C CA . ALA A 1 74 ? 3.703 -0.660 12.133 1.00 87.25 74 ALA A CA 1
ATOM 576 C C . ALA A 1 74 ? 3.570 -0.683 10.601 1.00 87.25 74 ALA A C 1
ATOM 578 O O . ALA A 1 74 ? 4.219 -1.490 9.930 1.00 87.25 74 ALA A O 1
ATOM 579 N N . VAL A 1 75 ? 2.780 0.239 10.034 1.00 90.69 75 VAL A N 1
ATOM 580 C CA . VAL A 1 75 ? 2.610 0.369 8.578 1.00 90.69 75 VAL A CA 1
ATOM 581 C C . VAL A 1 75 ? 3.920 0.771 7.885 1.00 90.69 75 VAL A C 1
ATOM 583 O O . VAL A 1 75 ? 4.296 0.163 6.882 1.00 90.69 75 VAL A O 1
ATOM 586 N N . ALA A 1 76 ? 4.666 1.737 8.422 1.00 87.06 76 ALA A N 1
ATOM 587 C CA . ALA A 1 76 ? 5.947 2.165 7.861 1.00 87.06 76 ALA A CA 1
ATOM 588 C C . ALA A 1 76 ? 6.975 1.022 7.834 1.00 87.06 76 ALA A C 1
ATOM 590 O O . ALA A 1 76 ? 7.671 0.827 6.831 1.00 87.06 76 ALA A O 1
ATOM 591 N N . LEU A 1 77 ? 7.039 0.222 8.905 1.00 86.81 77 LEU A N 1
ATOM 592 C CA . LEU A 1 77 ? 7.937 -0.926 8.996 1.00 86.81 77 LEU A CA 1
ATOM 593 C C . LEU A 1 77 ? 7.636 -1.969 7.911 1.00 86.81 77 LEU A C 1
ATOM 595 O O . LEU A 1 77 ? 8.558 -2.455 7.244 1.00 86.81 77 LEU A O 1
ATOM 599 N N . VAL A 1 78 ? 6.357 -2.298 7.699 1.00 89.75 78 VAL A N 1
ATOM 600 C CA . VAL A 1 78 ? 5.978 -3.264 6.658 1.00 89.75 78 VAL A CA 1
ATOM 601 C C . VAL A 1 78 ? 6.124 -2.701 5.255 1.00 89.75 78 VAL A C 1
ATOM 603 O O . VAL A 1 78 ? 6.455 -3.465 4.353 1.00 89.75 78 VAL A O 1
ATOM 606 N N . VAL A 1 79 ? 5.974 -1.388 5.055 1.00 90.44 79 VAL A N 1
ATOM 607 C CA . VAL A 1 79 ? 6.265 -0.761 3.762 1.00 90.44 79 VAL A CA 1
ATOM 608 C C . VAL A 1 79 ? 7.749 -0.879 3.432 1.00 90.44 79 VAL A C 1
ATOM 610 O O . VAL A 1 79 ? 8.094 -1.346 2.348 1.00 90.44 79 VAL A O 1
ATOM 613 N N . LYS A 1 80 ? 8.639 -0.551 4.375 1.00 87.94 80 LYS A N 1
ATOM 614 C CA . LYS A 1 80 ? 10.092 -0.695 4.190 1.00 87.94 80 LYS A CA 1
ATOM 615 C C . LYS A 1 80 ? 10.473 -2.130 3.826 1.00 87.94 80 LYS A C 1
ATOM 617 O O . LYS A 1 80 ? 11.209 -2.356 2.862 1.00 87.94 80 LYS A O 1
ATOM 622 N N . ARG A 1 81 ? 9.936 -3.108 4.560 1.00 89.19 81 ARG A N 1
ATOM 623 C CA . ARG A 1 81 ? 10.157 -4.528 4.265 1.00 89.19 81 ARG A CA 1
ATOM 624 C C . ARG A 1 81 ? 9.558 -4.935 2.918 1.00 89.19 81 ARG A C 1
ATOM 626 O O . ARG A 1 81 ? 10.244 -5.573 2.132 1.00 89.19 81 ARG A O 1
ATOM 633 N N . GLY A 1 82 ? 8.332 -4.518 2.620 1.00 90.38 82 GLY A N 1
ATOM 634 C CA . GLY A 1 82 ? 7.643 -4.821 1.368 1.00 90.38 82 GLY A CA 1
ATOM 635 C C . GLY A 1 82 ? 8.387 -4.288 0.147 1.00 90.38 82 GLY A C 1
ATOM 636 O O . GLY A 1 82 ? 8.573 -5.020 -0.818 1.00 90.38 82 GLY A O 1
ATOM 637 N N . VAL A 1 83 ? 8.898 -3.055 0.202 1.00 89.75 83 VAL A N 1
ATOM 638 C CA . VAL A 1 83 ? 9.751 -2.477 -0.852 1.00 89.75 83 VAL A CA 1
ATOM 639 C C . VAL A 1 83 ? 11.037 -3.293 -1.025 1.00 89.75 83 VAL A C 1
ATOM 641 O O . VAL A 1 83 ? 11.442 -3.577 -2.155 1.00 89.75 83 VAL A O 1
ATOM 644 N N . SER A 1 84 ? 11.669 -3.704 0.078 1.00 88.25 84 SER A N 1
ATOM 645 C CA . SER A 1 84 ? 12.860 -4.562 0.046 1.00 88.25 84 SER A CA 1
ATOM 646 C C . SER A 1 84 ? 12.562 -5.921 -0.599 1.00 88.25 84 SER A C 1
ATOM 648 O O . SER A 1 84 ? 13.293 -6.356 -1.486 1.00 88.25 84 SER A O 1
ATOM 650 N N . ASP A 1 85 ? 11.469 -6.573 -0.208 1.00 88.94 85 ASP A N 1
ATOM 651 C CA . ASP A 1 85 ? 11.060 -7.877 -0.740 1.00 88.94 85 ASP A CA 1
ATOM 652 C C . ASP A 1 85 ? 10.692 -7.789 -2.231 1.00 88.94 85 ASP A C 1
ATOM 654 O O . ASP A 1 85 ? 11.045 -8.667 -3.022 1.00 88.94 85 ASP A O 1
ATOM 658 N N . LEU A 1 86 ? 10.046 -6.692 -2.636 1.00 89.31 86 LEU A N 1
ATOM 659 C CA . LEU A 1 86 ? 9.695 -6.410 -4.027 1.00 89.31 86 LEU A CA 1
ATOM 660 C C . LEU A 1 86 ? 10.907 -6.045 -4.886 1.00 89.31 86 LEU A C 1
ATOM 662 O O . LEU A 1 86 ? 10.830 -6.206 -6.099 1.00 89.31 86 LEU A O 1
ATOM 666 N N . SER A 1 87 ? 12.028 -5.608 -4.301 1.00 87.69 87 SER A N 1
ATOM 667 C CA . SER A 1 87 ? 13.207 -5.160 -5.063 1.00 87.69 87 SER A CA 1
ATOM 668 C C . SER A 1 87 ? 13.712 -6.218 -6.044 1.00 87.69 87 SER A C 1
ATOM 670 O O . SER A 1 87 ? 14.029 -5.882 -7.180 1.00 87.69 87 SER A O 1
ATOM 672 N N . ARG A 1 88 ? 13.648 -7.505 -5.672 1.00 87.12 88 ARG A N 1
ATOM 673 C CA . ARG A 1 88 ? 14.030 -8.620 -6.557 1.00 87.12 88 ARG A CA 1
ATOM 674 C C . ARG A 1 88 ? 13.218 -8.692 -7.849 1.00 87.12 88 ARG A C 1
ATOM 676 O O . ARG A 1 88 ? 13.731 -9.134 -8.868 1.00 87.12 88 ARG A O 1
ATOM 683 N N . ALA A 1 89 ? 11.952 -8.276 -7.826 1.00 86.94 89 ALA A N 1
ATOM 684 C CA . ALA A 1 89 ? 11.105 -8.278 -9.020 1.00 86.94 89 ALA A CA 1
ATOM 685 C C . ALA A 1 89 ? 11.522 -7.203 -10.040 1.00 86.94 89 ALA A C 1
ATOM 687 O O . ALA A 1 89 ? 11.144 -7.285 -11.205 1.00 86.94 89 ALA A O 1
ATOM 688 N N . PHE A 1 90 ? 12.304 -6.214 -9.601 1.00 90.12 90 PHE A N 1
ATOM 689 C CA . PHE A 1 90 ? 12.826 -5.126 -10.422 1.00 90.12 90 PHE A CA 1
ATOM 690 C C . PHE A 1 90 ? 14.301 -5.353 -10.789 1.00 90.12 90 PHE A C 1
ATOM 692 O O . PHE A 1 90 ? 14.870 -4.563 -11.546 1.00 90.12 90 PHE A O 1
ATOM 699 N N . ASP A 1 91 ? 14.923 -6.440 -10.322 1.00 85.06 91 ASP A N 1
ATOM 700 C CA . ASP A 1 91 ? 16.280 -6.805 -10.723 1.00 85.06 91 ASP A CA 1
ATOM 701 C C . ASP A 1 91 ? 16.343 -6.986 -12.248 1.00 85.06 91 ASP A C 1
ATOM 703 O O . ASP A 1 91 ? 15.505 -7.639 -12.869 1.00 85.06 91 ASP A O 1
ATOM 707 N N . GLY A 1 92 ? 17.336 -6.361 -12.881 1.00 78.94 92 GLY A N 1
ATOM 708 C CA . GLY A 1 92 ? 17.485 -6.378 -14.340 1.00 78.94 92 GLY A CA 1
ATOM 709 C C . GLY A 1 92 ? 16.565 -5.417 -15.106 1.00 78.94 92 GLY A C 1
ATOM 710 O O . GLY A 1 92 ? 16.703 -5.310 -16.324 1.00 78.94 92 GLY A O 1
ATOM 711 N N . SER A 1 93 ? 15.679 -4.675 -14.429 1.00 79.75 93 SER A N 1
ATOM 712 C CA . SER A 1 93 ? 14.903 -3.586 -15.050 1.00 79.75 93 SER A CA 1
ATOM 713 C C . SER A 1 93 ? 15.726 -2.309 -15.266 1.00 79.75 93 SER A C 1
ATOM 715 O O . SER A 1 93 ? 15.407 -1.516 -16.148 1.00 79.75 93 SER A O 1
ATOM 717 N N . GLY A 1 94 ? 16.805 -2.132 -14.493 1.00 77.81 94 GLY A N 1
ATOM 718 C CA . GLY A 1 94 ? 17.606 -0.903 -14.464 1.00 77.81 94 GLY A CA 1
ATOM 719 C C . GLY A 1 94 ? 17.032 0.191 -13.556 1.00 77.81 94 GLY A C 1
ATOM 720 O O . GLY A 1 94 ? 17.683 1.216 -13.371 1.00 77.81 94 GLY A O 1
ATOM 721 N N . GLU A 1 95 ? 15.864 -0.037 -12.953 1.00 83.31 95 GLU A N 1
ATOM 722 C CA . GLU A 1 95 ? 15.208 0.868 -12.012 1.00 83.31 95 GLU A CA 1
ATOM 723 C C . GLU A 1 95 ? 15.023 0.176 -10.655 1.00 83.31 95 GLU A C 1
ATOM 725 O O . GLU A 1 95 ? 14.878 -1.044 -10.572 1.00 83.31 95 GLU A O 1
ATOM 730 N N . ASN A 1 96 ? 15.054 0.941 -9.562 1.00 88.44 96 ASN A N 1
ATOM 731 C CA . ASN A 1 96 ? 14.746 0.378 -8.249 1.00 88.44 96 ASN A CA 1
ATOM 732 C C . ASN A 1 96 ? 13.227 0.361 -8.017 1.00 88.44 96 ASN A C 1
ATOM 734 O O . ASN A 1 96 ? 12.513 1.264 -8.453 1.00 88.44 96 ASN A O 1
ATOM 738 N N . ALA A 1 97 ? 12.740 -0.652 -7.292 1.00 88.50 97 ALA A N 1
ATOM 739 C CA . ALA A 1 97 ? 11.309 -0.869 -7.061 1.00 88.50 97 ALA A CA 1
ATOM 740 C C . ALA A 1 97 ? 10.588 0.364 -6.508 1.00 88.50 97 ALA A C 1
ATOM 742 O O . ALA A 1 97 ? 9.481 0.691 -6.931 1.00 88.50 97 ALA A O 1
ATOM 743 N N . ARG A 1 98 ? 11.231 1.071 -5.575 1.00 89.38 98 ARG A N 1
ATOM 744 C CA . ARG A 1 98 ? 10.676 2.277 -4.964 1.00 89.38 98 ARG A CA 1
ATOM 745 C C . ARG A 1 98 ? 10.483 3.392 -5.985 1.00 89.38 98 ARG A C 1
ATOM 747 O O . ARG A 1 98 ? 9.413 3.984 -6.021 1.00 89.38 98 ARG A O 1
ATOM 754 N N . ASP A 1 99 ? 11.505 3.708 -6.770 1.00 90.19 99 ASP A N 1
ATOM 755 C CA . ASP A 1 99 ? 11.458 4.810 -7.728 1.00 90.19 99 ASP A CA 1
ATOM 756 C C . ASP A 1 99 ? 10.473 4.513 -8.848 1.00 90.19 99 ASP A C 1
ATOM 758 O O . ASP A 1 99 ? 9.671 5.388 -9.166 1.00 90.19 99 ASP A O 1
ATOM 762 N N . ALA A 1 100 ? 10.419 3.267 -9.318 1.00 91.81 100 ALA A N 1
ATOM 763 C CA . ALA A 1 100 ? 9.402 2.833 -10.265 1.00 91.81 100 ALA A CA 1
ATOM 764 C C . ALA A 1 100 ? 7.982 2.991 -9.685 1.00 91.81 100 ALA A C 1
ATOM 766 O O . ALA A 1 100 ? 7.113 3.593 -10.314 1.00 91.81 100 ALA A O 1
ATOM 767 N N . MET A 1 101 ? 7.746 2.542 -8.444 1.00 93.06 101 MET A N 1
ATOM 768 C CA . MET A 1 101 ? 6.464 2.738 -7.750 1.00 93.06 101 MET A CA 1
ATOM 769 C C . MET A 1 101 ? 6.139 4.221 -7.521 1.00 93.06 101 MET A C 1
ATOM 771 O O . MET A 1 101 ? 4.996 4.634 -7.700 1.00 93.06 101 MET A O 1
ATOM 775 N N . ARG A 1 102 ? 7.125 5.053 -7.173 1.00 91.06 102 ARG A N 1
ATOM 776 C CA . ARG A 1 102 ? 6.949 6.500 -6.976 1.00 91.06 102 ARG A CA 1
ATOM 777 C C . ARG A 1 102 ? 6.636 7.213 -8.291 1.00 91.06 102 ARG A C 1
ATOM 779 O O . ARG A 1 102 ? 5.848 8.156 -8.313 1.00 91.06 102 ARG A O 1
ATOM 786 N N . THR A 1 103 ? 7.294 6.829 -9.378 1.00 92.44 103 THR A N 1
ATOM 787 C CA . THR A 1 103 ? 7.023 7.357 -10.718 1.00 92.44 103 THR A CA 1
ATOM 788 C C . THR A 1 103 ? 5.615 6.971 -11.146 1.00 92.44 103 THR A C 1
ATOM 790 O O . THR A 1 103 ? 4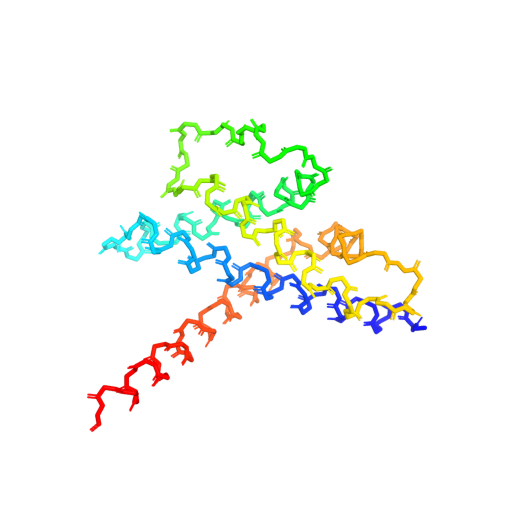.829 7.849 -11.492 1.00 92.44 103 THR A O 1
ATOM 793 N N . TRP A 1 104 ? 5.245 5.702 -10.976 1.00 94.62 104 TRP A N 1
ATOM 794 C CA . TRP A 1 104 ? 3.892 5.227 -11.238 1.00 94.62 104 TRP A CA 1
ATOM 795 C C . TRP A 1 104 ? 2.838 5.976 -10.407 1.00 94.62 104 TRP A C 1
ATOM 797 O O . TRP A 1 104 ? 1.842 6.448 -10.950 1.00 94.62 104 TRP A O 1
ATOM 807 N N . TRP A 1 105 ? 3.072 6.180 -9.106 1.00 93.38 105 TRP A N 1
ATOM 808 C CA . TRP A 1 105 ? 2.155 6.943 -8.253 1.00 93.38 105 TRP A CA 1
ATOM 809 C C . TRP A 1 105 ? 1.969 8.383 -8.738 1.00 93.38 105 TRP A C 1
ATOM 811 O O . TRP A 1 105 ? 0.852 8.885 -8.773 1.00 93.38 105 TRP A O 1
ATOM 821 N N . ARG A 1 106 ? 3.045 9.051 -9.162 1.00 92.19 106 ARG A N 1
ATOM 822 C CA . ARG A 1 106 ? 2.959 10.416 -9.704 1.00 92.19 106 ARG A CA 1
ATOM 823 C C . ARG A 1 106 ? 2.191 10.481 -11.026 1.00 92.19 106 ARG A C 1
ATOM 825 O O . ARG A 1 106 ? 1.502 11.465 -11.266 1.00 92.19 106 ARG A O 1
ATOM 832 N N . GLU A 1 107 ? 2.299 9.460 -11.875 1.00 92.94 107 GLU A N 1
ATOM 833 C CA . GLU A 1 107 ? 1.620 9.424 -13.180 1.00 92.94 107 GLU A CA 1
ATOM 834 C C . GLU A 1 107 ? 0.141 8.994 -13.087 1.00 92.94 107 GLU A C 1
ATOM 836 O O . GLU A 1 107 ? -0.697 9.447 -13.882 1.00 92.94 107 GLU A O 1
ATOM 841 N N . TYR A 1 108 ? -0.189 8.121 -12.129 1.00 92.56 108 TYR A N 1
ATOM 842 C CA . TYR A 1 108 ? -1.477 7.420 -12.077 1.00 92.56 108 TYR A CA 1
ATOM 843 C C . TYR A 1 108 ? -2.225 7.536 -10.739 1.00 92.56 108 TYR A C 1
ATOM 845 O O . TYR A 1 108 ? -3.431 7.304 -10.723 1.00 92.56 108 TYR A O 1
ATOM 853 N N . GLY A 1 109 ? -1.560 7.884 -9.636 1.00 85.69 109 GLY A N 1
ATOM 854 C CA . GLY A 1 109 ? -2.092 7.796 -8.267 1.00 85.69 109 GLY A CA 1
ATOM 855 C C . GLY A 1 109 ? -3.226 8.768 -7.942 1.00 85.69 109 GLY A C 1
ATOM 856 O O . GLY A 1 109 ? -4.150 8.390 -7.233 1.00 85.69 109 GLY A O 1
ATOM 857 N N . ASP A 1 110 ? -3.216 9.970 -8.523 1.00 79.94 110 ASP A N 1
ATOM 858 C CA . ASP A 1 110 ? -4.244 11.011 -8.304 1.00 79.94 110 ASP A CA 1
ATOM 859 C C . ASP A 1 110 ? -5.532 10.788 -9.125 1.00 79.94 110 ASP A C 1
ATOM 861 O O . ASP A 1 110 ? -6.381 11.661 -9.267 1.00 79.94 110 ASP A O 1
ATOM 865 N N . ARG A 1 111 ? -5.677 9.615 -9.748 1.00 89.00 111 ARG A N 1
ATOM 866 C CA . ARG A 1 111 ? -6.857 9.293 -10.551 1.00 89.00 111 ARG A CA 1
ATOM 867 C C . ARG A 1 111 ? -7.845 8.500 -9.706 1.00 89.00 111 ARG A C 1
ATOM 869 O O . ARG A 1 111 ? -7.490 7.448 -9.177 1.00 89.00 111 ARG A O 1
ATOM 876 N N . ASP A 1 112 ? -9.110 8.918 -9.692 1.00 84.94 112 ASP A N 1
ATOM 877 C CA . ASP A 1 112 ? -10.186 8.238 -8.947 1.00 84.94 112 ASP A CA 1
ATOM 878 C C . ASP A 1 112 ? -10.250 6.726 -9.220 1.00 84.94 112 ASP A C 1
ATOM 880 O O . ASP A 1 112 ? -10.443 5.912 -8.314 1.00 84.94 112 ASP A O 1
ATOM 884 N N . HIS A 1 113 ? -10.037 6.325 -10.479 1.00 89.19 113 HIS A N 1
ATOM 885 C CA . HIS A 1 113 ? -10.040 4.914 -10.864 1.00 89.19 113 HIS A CA 1
ATOM 886 C C . HIS A 1 113 ? -8.864 4.125 -10.282 1.00 89.19 113 HIS A C 1
ATOM 888 O O . HIS A 1 113 ? -9.019 2.939 -10.005 1.00 89.19 113 HIS A O 1
ATOM 894 N N . THR A 1 114 ? -7.707 4.757 -10.078 1.00 89.38 114 THR A N 1
ATOM 895 C CA . THR A 1 114 ? -6.534 4.116 -9.476 1.00 89.38 114 THR A CA 1
ATOM 896 C C . THR A 1 114 ? -6.790 3.818 -8.008 1.00 89.38 114 THR A C 1
ATOM 898 O O . THR A 1 114 ? -6.543 2.702 -7.557 1.00 89.38 114 THR A O 1
ATOM 901 N N . VAL A 1 115 ? -7.358 4.779 -7.277 1.00 86.56 115 VAL A N 1
ATOM 902 C CA . VAL A 1 115 ? -7.727 4.596 -5.869 1.00 86.56 115 VAL A CA 1
ATOM 903 C C . VAL A 1 115 ? -8.771 3.488 -5.728 1.00 86.56 115 VAL A C 1
ATOM 905 O O . VAL A 1 115 ? -8.578 2.551 -4.953 1.00 86.56 115 VAL A O 1
ATOM 908 N N . ALA A 1 116 ? -9.842 3.530 -6.527 1.00 88.62 116 ALA A N 1
ATOM 909 C CA . ALA A 1 116 ? -10.864 2.484 -6.523 1.00 88.62 116 ALA A CA 1
ATOM 910 C C . ALA A 1 116 ? -10.276 1.098 -6.844 1.00 88.62 116 ALA A C 1
ATOM 912 O O . ALA A 1 116 ? -10.615 0.109 -6.189 1.00 88.62 116 ALA A O 1
ATOM 913 N N . TRP A 1 117 ? -9.365 1.026 -7.816 1.00 92.81 117 TRP A N 1
ATOM 914 C CA . TRP A 1 117 ? -8.683 -0.210 -8.181 1.00 92.81 117 TRP A CA 1
ATOM 915 C C . TRP A 1 117 ? -7.807 -0.753 -7.043 1.00 92.81 117 TRP A C 1
ATOM 917 O O . TRP A 1 117 ? -7.901 -1.937 -6.726 1.00 92.81 117 TRP A O 1
ATOM 927 N N . LEU A 1 118 ? -7.015 0.089 -6.373 1.00 91.56 118 LEU A N 1
ATOM 928 C CA . LEU A 1 118 ? -6.189 -0.321 -5.228 1.00 91.56 118 LEU A CA 1
ATOM 929 C C . LEU A 1 118 ? -7.035 -0.887 -4.083 1.00 91.56 118 LEU A C 1
ATOM 931 O O . LEU A 1 118 ? -6.693 -1.926 -3.516 1.00 91.56 118 LEU A O 1
ATOM 935 N N . ILE A 1 119 ? -8.176 -0.258 -3.793 1.00 88.31 119 ILE A N 1
ATOM 936 C CA . ILE A 1 119 ? -9.132 -0.740 -2.788 1.00 88.31 119 ILE A CA 1
ATOM 937 C C . ILE A 1 119 ? -9.687 -2.116 -3.178 1.00 88.31 119 ILE A C 1
ATOM 939 O O . ILE A 1 119 ? -9.755 -3.014 -2.337 1.00 88.31 119 ILE A O 1
ATOM 943 N N . GLN A 1 120 ? -10.041 -2.320 -4.450 1.00 89.75 120 GLN A N 1
ATOM 944 C CA . GLN A 1 120 ? -10.511 -3.619 -4.943 1.00 89.75 120 GLN A CA 1
ATOM 945 C C . GLN A 1 120 ? -9.440 -4.712 -4.825 1.00 89.75 120 GLN A C 1
ATOM 947 O O . GLN A 1 120 ? -9.761 -5.843 -4.448 1.00 89.75 120 GLN A O 1
ATOM 952 N N . 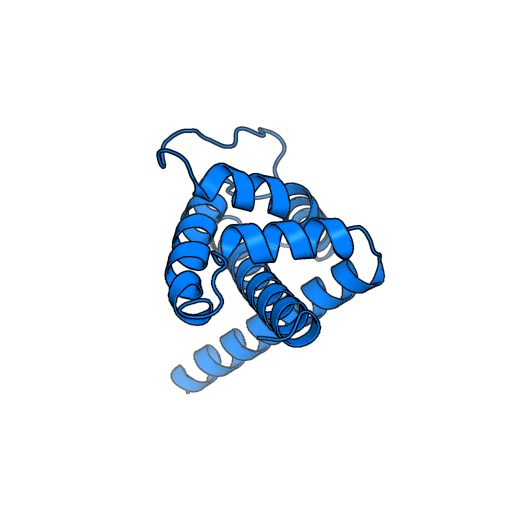GLN A 1 121 ? -8.174 -4.393 -5.115 1.00 89.81 121 GLN A N 1
ATOM 953 C CA . GLN A 1 121 ? -7.067 -5.340 -4.947 1.00 89.81 121 GLN A CA 1
ATOM 954 C C . GLN A 1 121 ? -6.867 -5.709 -3.471 1.00 89.81 121 GLN A C 1
ATOM 956 O O . GLN A 1 121 ? -6.779 -6.895 -3.151 1.00 89.81 121 GLN A O 1
ATOM 961 N N . ALA A 1 122 ? -6.890 -4.722 -2.570 1.00 87.81 122 ALA A N 1
ATOM 962 C CA . ALA A 1 122 ? -6.779 -4.957 -1.132 1.00 87.81 122 ALA A CA 1
ATOM 963 C C . ALA A 1 122 ? -7.924 -5.829 -0.598 1.00 87.81 122 ALA A C 1
ATOM 965 O O . ALA A 1 122 ? -7.677 -6.810 0.100 1.00 87.81 122 ALA A O 1
ATOM 966 N N . ALA A 1 123 ? -9.169 -5.537 -0.983 1.00 85.94 123 ALA A N 1
ATOM 967 C CA . ALA A 1 123 ? -10.324 -6.346 -0.599 1.00 85.94 123 ALA A CA 1
ATOM 968 C C . ALA A 1 123 ? -10.204 -7.796 -1.096 1.00 85.94 123 ALA A C 1
ATOM 970 O O . ALA A 1 123 ? -10.445 -8.733 -0.337 1.00 85.94 123 ALA A O 1
ATOM 971 N N . SER A 1 124 ? -9.779 -7.986 -2.349 1.00 86.00 124 SER A N 1
ATOM 972 C CA . SER A 1 124 ? -9.576 -9.320 -2.927 1.00 86.00 124 SER A CA 1
ATOM 973 C C . SER A 1 124 ? -8.516 -10.112 -2.158 1.00 86.00 124 SER A C 1
ATOM 975 O O . SER A 1 124 ? -8.695 -11.304 -1.911 1.00 86.00 124 SER A O 1
ATOM 977 N N . PHE A 1 125 ? -7.435 -9.447 -1.741 1.00 84.56 125 PHE A N 1
ATOM 978 C CA . PHE A 1 125 ? -6.381 -10.077 -0.955 1.00 84.56 125 PHE A CA 1
ATOM 979 C C . PHE A 1 125 ? -6.855 -10.482 0.448 1.00 84.56 125 PHE A C 1
ATOM 981 O O . PHE A 1 125 ? -6.617 -11.613 0.863 1.00 84.56 125 PHE A O 1
ATOM 988 N N . LEU A 1 126 ? -7.584 -9.605 1.143 1.00 82.62 126 LEU A N 1
ATOM 989 C CA . LEU A 1 126 ? -8.128 -9.893 2.475 1.00 82.62 126 LEU A CA 1
ATOM 990 C C . LEU A 1 126 ? -9.141 -11.046 2.460 1.00 82.62 126 LEU A C 1
ATOM 992 O O . LEU A 1 126 ? -9.143 -11.882 3.359 1.00 82.62 126 LEU A O 1
ATOM 996 N N . VAL A 1 127 ? -9.988 -11.125 1.427 1.00 83.69 127 VAL A N 1
ATOM 997 C CA . VAL A 1 127 ? -10.914 -12.256 1.260 1.00 83.69 127 VAL A CA 1
ATOM 998 C C . VAL A 1 127 ? -10.142 -13.556 1.039 1.00 83.69 127 VAL A C 1
ATOM 1000 O O . VAL A 1 127 ? -10.461 -14.561 1.671 1.00 83.69 127 VAL A O 1
ATOM 1003 N N . ALA A 1 128 ? -9.114 -13.546 0.184 1.00 79.38 128 ALA A N 1
ATOM 1004 C CA . ALA A 1 128 ? -8.281 -14.724 -0.042 1.00 79.38 128 ALA A CA 1
ATOM 1005 C C . ALA A 1 128 ? -7.605 -15.201 1.258 1.00 79.38 128 ALA A C 1
ATOM 1007 O O . ALA A 1 128 ? -7.655 -16.390 1.575 1.00 79.38 128 ALA A O 1
ATOM 1008 N N . ASP A 1 129 ? -7.052 -14.284 2.052 1.00 75.56 129 ASP A N 1
ATOM 1009 C CA . ASP A 1 129 ? -6.437 -14.593 3.348 1.00 75.56 129 ASP A CA 1
ATOM 1010 C C . ASP A 1 129 ? -7.433 -15.215 4.347 1.00 75.56 129 ASP A C 1
ATOM 1012 O O . ASP A 1 129 ? -7.173 -16.277 4.924 1.00 75.56 129 ASP A O 1
ATOM 1016 N N . ALA A 1 130 ? -8.635 -14.637 4.459 1.00 75.44 130 ALA A N 1
ATOM 1017 C CA . ALA A 1 130 ? -9.711 -15.174 5.294 1.00 75.44 130 ALA A CA 1
ATOM 1018 C C . ALA A 1 130 ? -10.153 -16.585 4.857 1.00 75.44 130 ALA A C 1
ATOM 1020 O O . ALA A 1 130 ? -10.473 -17.433 5.693 1.00 75.44 130 ALA A O 1
ATOM 1021 N N . THR A 1 131 ? -10.158 -16.868 3.549 1.00 75.69 131 THR A N 1
ATOM 1022 C CA . THR A 1 131 ? -10.502 -18.208 3.046 1.00 75.69 131 THR A CA 1
ATOM 1023 C C . THR A 1 131 ? -9.426 -19.251 3.342 1.00 75.69 131 THR A C 1
ATOM 1025 O O . THR A 1 131 ? -9.768 -20.381 3.687 1.00 75.69 131 THR A O 1
ATOM 1028 N N . MET A 1 132 ? -8.140 -18.890 3.264 1.00 67.38 132 MET A N 1
ATOM 1029 C CA . MET A 1 132 ? -7.039 -19.809 3.580 1.00 67.38 132 MET A CA 1
ATOM 1030 C C . MET A 1 132 ? -6.992 -20.132 5.078 1.00 67.38 132 MET A C 1
ATOM 1032 O O . MET A 1 132 ? -6.930 -21.299 5.455 1.00 67.38 132 MET A O 1
ATOM 1036 N N . THR A 1 133 ? -7.124 -19.120 5.936 1.00 64.88 133 THR A N 1
ATOM 1037 C CA . THR A 1 133 ? -7.163 -19.308 7.398 1.00 64.88 133 THR A CA 1
ATOM 1038 C C . THR A 1 133 ? -8.406 -20.066 7.872 1.00 64.88 133 THR A C 1
ATOM 1040 O O . THR A 1 133 ? -8.343 -20.800 8.859 1.00 64.88 133 THR A O 1
ATOM 1043 N N . GLY A 1 134 ? -9.536 -19.933 7.172 1.00 58.34 134 GLY A N 1
ATOM 1044 C CA . GLY A 1 134 ? -10.729 -20.748 7.408 1.00 58.34 134 GLY A CA 1
ATOM 1045 C C . GLY A 1 134 ? -10.539 -22.221 7.028 1.00 58.34 134 GLY A C 1
ATOM 1046 O O . GLY A 1 134 ? -11.011 -23.099 7.750 1.00 58.34 134 GLY A O 1
ATOM 1047 N N . ALA A 1 135 ? -9.816 -22.495 5.937 1.00 56.56 135 ALA A N 1
ATOM 1048 C CA . ALA A 1 135 ? -9.534 -23.850 5.465 1.00 56.56 135 ALA A CA 1
ATOM 1049 C C . ALA A 1 135 ? -8.568 -24.624 6.380 1.00 56.56 135 ALA A C 1
ATOM 1051 O O . ALA A 1 135 ? -8.718 -25.829 6.527 1.00 56.56 135 ALA A O 1
ATOM 1052 N N . GLU A 1 136 ? -7.619 -23.951 7.037 1.00 54.22 136 GLU A N 1
ATOM 1053 C CA . GLU A 1 136 ? -6.686 -24.580 7.992 1.00 54.22 136 GLU A CA 1
ATOM 1054 C C . GLU A 1 136 ? -7.325 -24.927 9.351 1.00 54.22 136 GLU A C 1
ATOM 1056 O O . GLU A 1 136 ? -6.719 -25.622 10.167 1.00 54.22 136 GLU A O 1
ATOM 1061 N N . ARG A 1 137 ? -8.543 -24.438 9.619 1.00 49.47 137 ARG A N 1
ATOM 1062 C CA . ARG A 1 137 ? -9.277 -24.673 10.876 1.00 49.47 137 ARG A CA 1
ATOM 1063 C C . ARG A 1 137 ? -10.373 -25.745 10.767 1.00 49.47 137 ARG A C 1
ATOM 1065 O O . ARG A 1 137 ? -11.073 -25.962 11.756 1.00 49.47 137 ARG A O 1
ATOM 1072 N N . CYS A 1 138 ? -10.536 -26.378 9.604 1.00 47.56 138 CYS A N 1
ATOM 1073 C CA . CYS A 1 138 ? -11.494 -27.460 9.337 1.00 47.56 138 CYS A CA 1
ATOM 1074 C C . CYS A 1 138 ? -10.766 -28.792 9.136 1.00 47.56 138 CYS A C 1
ATOM 1076 O O . CYS A 1 138 ? -11.313 -29.818 9.597 1.00 47.56 138 CYS A O 1
#

Sequence (138 aa):
MLKEDMDILAGRAMARLFSVMVQVAQETVPVGTTDTFRERVHDLVVDLPIFLDSAQGDPESPVRNEQATYDRDAVALVVKRGVSDLSRAFDGSGENARDAMRTWWREYGDRDHTVAWLIQQAASFLVADATMTGAERC

Foldseek 3Di:
DDPVVLLVLLLVLLLVLLLVLLVQQCVQQNDPDPVLSVVLSVVSLVCVLVLLVCLVDDLPPDPDDVPHSGDRSSSSVSSNVSQVVSQVVCVPVPDGSSVSNNVSCVVPSPDPVSSVVSVVSSVVVVVVVVVVVVVVVD

pLDDT: mean 83.42, std 12.59, range [46.5, 94.81]

Secondary structure (DSSP, 8-state):
--HHHHHHHHHHHHHHHHHHHHHHHHHHS--SSHHHHHHHHHHHHHHHHHHHHHTTS-TTS----TT-SS-HHHHHHHHHHHHHHHHGGGTTSSS-HHHHHHHHHHHHTTSHHHHHHHHHHHHHHHHHHHHHHHHTT-

Radius of gyration: 15.27 Å; chains: 1; bounding box: 35×40×38 Å